Protein AF-X1RB84-F1 (afdb_monomer)

pLDDT: mean 96.16, std 2.98, range [77.94, 98.69]

InterPro domains:
  IPR001926 Tryptophan synthase beta chain-like, PALP domain [PF00291] (2-119)
  IPR036052 Tryptophan synthase beta chain-like, PALP domain superfamily [G3DSA:3.40.50.1100] (1-107)
  IPR036052 Tryptophan synthase beta chain-like, PALP domain superfamily [SSF53686] (1-118)
  IPR050214 Cysteine synthase/Cystathionine beta-synthase [PTHR10314] (1-120)

Structure (mmCIF, N/CA/C/O backbone):
data_AF-X1RB84-F1
#
_entry.id   AF-X1RB84-F1
#
loop_
_atom_site.group_PDB
_atom_site.id
_atom_site.type_symbol
_atom_site.label_atom_id
_atom_site.label_alt_id
_atom_site.label_comp_id
_atom_site.label_asym_id
_atom_site.label_entity_id
_atom_site.label_seq_id
_atom_site.pdbx_PDB_ins_code
_atom_site.Cartn_x
_atom_site.Cartn_y
_atom_site.Cartn_z
_atom_site.occupancy
_atom_site.B_iso_or_equiv
_atom_site.auth_seq_id
_atom_site.auth_comp_id
_atom_site.auth_asym_id
_atom_site.auth_atom_id
_atom_site.pdbx_PDB_model_num
ATOM 1 N N . MET A 1 1 ? 2.462 -7.705 -4.152 1.00 97.19 1 MET A N 1
ATOM 2 C CA . MET A 1 1 ? 2.059 -7.969 -2.748 1.00 97.19 1 MET A CA 1
ATOM 3 C C . MET A 1 1 ? 0.640 -8.531 -2.628 1.00 97.19 1 MET A C 1
ATOM 5 O O . MET A 1 1 ? 0.533 -9.683 -2.238 1.00 97.19 1 MET A O 1
ATOM 9 N N . ILE A 1 2 ? -0.420 -7.813 -3.032 1.00 98.12 2 ILE A N 1
ATOM 10 C CA . ILE A 1 2 ? -1.829 -8.279 -2.932 1.00 98.12 2 ILE A CA 1
ATOM 11 C C . ILE A 1 2 ? -2.046 -9.683 -3.522 1.00 98.12 2 ILE A C 1
ATOM 13 O O . ILE A 1 2 ? -2.418 -10.598 -2.799 1.00 98.12 2 ILE A O 1
ATOM 17 N N . LYS A 1 3 ? -1.667 -9.912 -4.787 1.00 97.25 3 LYS A N 1
ATOM 18 C CA . LYS A 1 3 ? -1.767 -11.242 -5.428 1.00 97.25 3 LYS A CA 1
ATOM 19 C C . LYS A 1 3 ? -1.027 -12.351 -4.665 1.00 97.25 3 LYS A C 1
ATOM 21 O O . LYS A 1 3 ? -1.420 -13.511 -4.704 1.00 97.25 3 LYS A O 1
ATOM 26 N N . ALA A 1 4 ? 0.076 -12.022 -3.989 1.00 97.69 4 ALA A N 1
ATOM 27 C CA . ALA A 1 4 ? 0.801 -12.997 -3.178 1.00 97.69 4 ALA A CA 1
ATOM 28 C C . ALA A 1 4 ? 0.052 -13.320 -1.877 1.00 97.69 4 ALA A C 1
ATOM 30 O O . ALA A 1 4 ? 0.066 -14.473 -1.462 1.00 97.69 4 ALA A O 1
ATOM 31 N N . ALA A 1 5 ? -0.606 -12.330 -1.271 1.00 98.06 5 ALA A N 1
ATOM 32 C CA . ALA A 1 5 ? -1.442 -12.518 -0.093 1.00 98.06 5 ALA A CA 1
ATOM 33 C C . ALA A 1 5 ? -2.691 -13.358 -0.414 1.00 98.06 5 ALA A C 1
ATOM 35 O O . ALA A 1 5 ? -2.981 -14.297 0.320 1.00 98.06 5 ALA A O 1
ATOM 36 N N . GLU A 1 6 ? -3.344 -13.112 -1.557 1.00 97.94 6 GLU A N 1
ATOM 37 C CA . GLU A 1 6 ? -4.471 -13.924 -2.050 1.00 97.94 6 GLU A CA 1
ATOM 38 C C . GLU A 1 6 ? -4.074 -15.393 -2.222 1.00 97.94 6 GLU A C 1
ATOM 40 O O . GLU A 1 6 ? -4.716 -16.282 -1.674 1.00 97.94 6 GLU A O 1
ATOM 45 N N . ARG A 1 7 ? -2.966 -15.664 -2.930 1.00 97.44 7 ARG A N 1
ATOM 46 C CA . ARG A 1 7 ? -2.482 -17.040 -3.148 1.00 97.44 7 ARG A CA 1
ATOM 47 C C . ARG A 1 7 ? -2.132 -17.772 -1.855 1.00 97.44 7 ARG A C 1
ATOM 49 O O . ARG A 1 7 ? -2.191 -18.993 -1.825 1.00 97.44 7 ARG A O 1
ATOM 56 N N . LYS A 1 8 ? -1.716 -17.040 -0.821 1.00 97.50 8 LYS A N 1
ATOM 57 C CA . LYS A 1 8 ? -1.394 -17.599 0.498 1.00 97.50 8 LYS A CA 1
ATOM 58 C C . LYS A 1 8 ? -2.622 -17.720 1.409 1.00 97.50 8 LYS A C 1
ATOM 60 O O . LYS A 1 8 ? -2.466 -18.159 2.540 1.00 97.50 8 LYS A O 1
ATOM 65 N N . GLY A 1 9 ? -3.807 -17.300 0.956 1.00 97.50 9 GLY A N 1
ATOM 66 C CA . GLY A 1 9 ? -5.018 -17.277 1.777 1.00 97.50 9 GLY A CA 1
ATOM 67 C C . GLY A 1 9 ? -4.970 -16.265 2.927 1.00 97.50 9 GLY A C 1
ATOM 68 O O . GLY A 1 9 ? -5.725 -16.400 3.880 1.00 97.50 9 GLY A O 1
ATOM 69 N N . LEU A 1 10 ? -4.081 -15.264 2.862 1.00 97.56 10 LEU A N 1
ATOM 70 C CA . LEU A 1 10 ? -3.925 -14.254 3.918 1.00 97.56 10 LEU A CA 1
ATOM 71 C C . LEU A 1 10 ? -4.994 -13.163 3.858 1.00 97.56 10 LEU A C 1
ATOM 73 O O . LEU A 1 10 ? -5.209 -12.476 4.851 1.00 97.56 10 LEU A O 1
ATOM 77 N N . ILE A 1 11 ? -5.617 -12.975 2.692 1.00 98.31 11 ILE A N 1
ATOM 78 C CA . ILE A 1 11 ? -6.683 -11.995 2.485 1.00 98.31 11 ILE A CA 1
ATOM 79 C C . ILE A 1 11 ? -7.855 -12.627 1.737 1.00 98.31 11 ILE A C 1
ATOM 81 O O . ILE A 1 11 ? -7.669 -13.486 0.873 1.00 98.31 11 ILE A O 1
ATOM 85 N N . ASN A 1 12 ? -9.057 -12.159 2.049 1.00 97.31 12 ASN A N 1
ATOM 86 C CA . ASN A 1 12 ? -10.314 -12.477 1.381 1.00 97.31 12 ASN A CA 1
ATOM 87 C C . ASN A 1 12 ? -11.075 -11.175 1.073 1.00 97.31 12 ASN A C 1
ATOM 89 O O . ASN A 1 12 ? -10.570 -10.087 1.342 1.00 97.31 12 ASN A O 1
ATOM 93 N N . LYS A 1 13 ? -12.268 -11.270 0.474 1.00 96.50 13 LYS A N 1
ATOM 94 C CA . LYS A 1 13 ? -13.060 -10.099 0.045 1.00 96.50 13 LYS A CA 1
ATOM 95 C C . LYS A 1 13 ? -13.428 -9.141 1.178 1.00 96.50 13 LYS A C 1
ATOM 97 O O . LYS A 1 13 ? -13.561 -7.952 0.922 1.00 96.50 13 LYS A O 1
ATOM 102 N N . ASP A 1 14 ? -13.496 -9.641 2.405 1.00 97.25 14 ASP A N 1
ATOM 103 C CA . ASP A 1 14 ? -13.832 -8.849 3.585 1.00 97.25 14 ASP A CA 1
ATOM 104 C C . ASP A 1 14 ? -12.586 -8.300 4.297 1.00 97.25 14 ASP A C 1
ATOM 106 O O . ASP A 1 14 ? -12.701 -7.640 5.331 1.00 97.25 14 ASP A O 1
ATOM 110 N N . THR A 1 15 ? -11.381 -8.596 3.795 1.00 98.56 15 THR A N 1
ATOM 111 C CA . THR A 1 15 ? -10.140 -8.114 4.402 1.00 98.56 15 THR A CA 1
ATOM 112 C C . THR A 1 15 ? -9.931 -6.632 4.109 1.00 98.56 15 THR A C 1
ATOM 114 O O . THR A 1 15 ? -9.945 -6.197 2.957 1.00 98.56 15 THR A O 1
ATOM 117 N N . VAL A 1 16 ? -9.659 -5.863 5.163 1.00 98.62 16 VAL A N 1
ATOM 118 C CA . VAL A 1 16 ? -9.270 -4.454 5.065 1.00 98.62 16 VAL A CA 1
ATOM 119 C C . VAL A 1 16 ? -7.768 -4.355 4.833 1.00 98.62 16 VAL A C 1
ATOM 121 O O . VAL A 1 16 ? -6.969 -4.821 5.646 1.00 98.62 16 VAL A O 1
ATOM 124 N N . ILE A 1 17 ? -7.370 -3.733 3.730 1.00 98.69 17 ILE A N 1
ATOM 125 C CA . ILE A 1 17 ? -5.966 -3.454 3.440 1.00 98.69 17 ILE A CA 1
ATOM 126 C C . ILE A 1 17 ? -5.582 -2.144 4.122 1.00 98.69 17 ILE A C 1
ATOM 128 O O . ILE A 1 17 ? -6.294 -1.150 4.003 1.00 98.69 17 ILE A O 1
ATOM 132 N N . ILE A 1 18 ? -4.460 -2.138 4.834 1.00 98.50 18 ILE A N 1
ATOM 133 C CA . ILE A 1 18 ? -3.943 -0.958 5.534 1.00 98.50 18 ILE A CA 1
ATOM 134 C C . ILE A 1 18 ? -2.493 -0.773 5.104 1.00 98.50 18 ILE A C 1
ATOM 136 O O . ILE A 1 18 ? -1.749 -1.742 5.143 1.00 98.50 18 ILE A O 1
ATOM 140 N N . GLU A 1 19 ? -2.054 0.416 4.696 1.00 97.75 19 GLU A N 1
ATOM 141 C CA . GLU A 1 19 ? -0.627 0.648 4.419 1.00 97.75 19 GLU A CA 1
ATOM 142 C C . GLU A 1 19 ? -0.213 2.086 4.776 1.00 97.75 19 GLU A C 1
ATOM 144 O O . GLU A 1 19 ? -0.860 3.036 4.323 1.00 97.75 19 GLU A O 1
ATOM 149 N N . PRO A 1 20 ? 0.888 2.271 5.530 1.00 96.44 20 PRO A N 1
ATOM 150 C CA . PRO A 1 20 ? 1.487 3.582 5.732 1.00 96.44 20 PRO A CA 1
ATOM 151 C C . PRO A 1 20 ? 2.300 3.986 4.503 1.00 96.44 20 PRO A C 1
ATOM 153 O O . PRO A 1 20 ? 3.407 3.493 4.266 1.00 96.44 20 PRO A O 1
ATOM 156 N N . THR A 1 21 ? 1.759 4.886 3.686 1.00 92.75 21 THR A N 1
ATOM 157 C CA . THR A 1 21 ? 2.447 5.363 2.483 1.00 92.75 21 THR A CA 1
ATOM 158 C C . THR A 1 21 ? 1.804 6.620 1.919 1.00 92.75 21 THR A C 1
ATOM 160 O O . THR A 1 21 ? 0.587 6.742 1.851 1.00 92.75 21 THR A O 1
ATOM 163 N N . SER A 1 22 ? 2.638 7.536 1.437 1.00 77.94 22 SER A N 1
ATOM 164 C CA . SER A 1 22 ? 2.222 8.744 0.722 1.00 77.94 22 SER A CA 1
ATOM 165 C C . SER A 1 22 ? 2.643 8.771 -0.753 1.00 77.94 22 SER A C 1
ATOM 167 O O . SER A 1 22 ? 2.451 9.769 -1.452 1.00 77.94 22 SER A O 1
ATOM 169 N N . GLY A 1 23 ? 3.269 7.688 -1.218 1.00 85.19 23 GLY A N 1
ATOM 170 C CA . GLY A 1 23 ? 3.911 7.609 -2.525 1.00 85.19 23 GLY A CA 1
ATOM 171 C C . GLY A 1 23 ? 3.187 6.703 -3.517 1.00 85.19 23 GLY A C 1
ATOM 172 O O . GLY A 1 23 ? 2.006 6.383 -3.383 1.00 85.19 23 GLY A O 1
ATOM 173 N N . ASN A 1 24 ? 3.946 6.243 -4.512 1.00 93.38 24 ASN A N 1
ATOM 174 C CA . ASN A 1 24 ? 3.440 5.411 -5.607 1.00 93.38 24 ASN A CA 1
ATOM 175 C C . ASN A 1 24 ? 2.834 4.088 -5.124 1.00 93.38 24 ASN A C 1
ATOM 177 O O . ASN A 1 24 ? 1.869 3.614 -5.716 1.00 93.38 24 ASN A O 1
ATOM 181 N N . THR A 1 25 ? 3.341 3.519 -4.027 1.00 94.62 25 THR A N 1
ATOM 182 C CA . THR A 1 25 ? 2.758 2.316 -3.415 1.00 94.62 25 THR A CA 1
ATOM 183 C C . THR A 1 25 ? 1.307 2.550 -2.999 1.00 94.62 25 THR A C 1
ATOM 185 O O . THR A 1 25 ? 0.465 1.700 -3.271 1.00 94.62 25 THR A O 1
ATOM 188 N N . GLY A 1 26 ? 0.988 3.710 -2.414 1.00 95.25 26 GLY A N 1
ATOM 189 C CA . GLY A 1 26 ? -0.384 4.063 -2.037 1.00 95.25 26 GLY A CA 1
ATOM 190 C C . GLY A 1 26 ? -1.300 4.187 -3.248 1.00 95.25 26 GLY A C 1
ATOM 191 O O . GLY A 1 26 ? -2.388 3.620 -3.253 1.00 95.25 26 GLY A O 1
ATOM 192 N N . ILE A 1 27 ? -0.827 4.846 -4.310 1.00 95.62 27 ILE A N 1
ATOM 193 C CA . ILE A 1 27 ? -1.577 5.006 -5.567 1.00 95.62 27 ILE A CA 1
ATOM 194 C C . ILE A 1 27 ? -1.843 3.643 -6.217 1.00 95.62 27 ILE A C 1
ATOM 196 O O . ILE A 1 27 ? -2.978 3.334 -6.577 1.00 95.62 27 ILE A O 1
ATOM 200 N N . ALA A 1 28 ? -0.815 2.798 -6.323 1.00 96.69 28 ALA A N 1
ATOM 201 C CA . ALA A 1 28 ? -0.940 1.466 -6.902 1.00 96.69 28 ALA A CA 1
ATOM 202 C C . ALA A 1 28 ? -1.862 0.562 -6.069 1.00 96.69 28 ALA A C 1
ATOM 204 O O . ALA A 1 28 ? -2.676 -0.170 -6.631 1.00 96.69 28 ALA A O 1
ATOM 205 N N . LEU A 1 29 ? -1.770 0.619 -4.735 1.00 97.69 29 LEU A N 1
ATOM 206 C CA . LEU A 1 29 ? -2.681 -0.108 -3.852 1.00 97.69 29 LEU A CA 1
ATOM 207 C C . LEU A 1 29 ? -4.117 0.386 -4.002 1.00 97.69 29 LEU A C 1
ATOM 209 O O . LEU A 1 29 ? -5.003 -0.455 -4.099 1.00 97.69 29 LEU A O 1
ATOM 213 N N . ALA A 1 30 ? -4.351 1.699 -4.074 1.00 97.56 30 ALA A N 1
ATOM 214 C CA . ALA A 1 30 ? -5.684 2.266 -4.267 1.00 97.56 30 ALA A CA 1
ATOM 215 C C . ALA A 1 30 ? -6.311 1.781 -5.575 1.00 97.56 30 ALA A C 1
ATOM 217 O O . ALA A 1 30 ? -7.414 1.243 -5.563 1.00 97.56 30 ALA A O 1
ATOM 218 N N . PHE A 1 31 ? -5.560 1.842 -6.675 1.00 97.00 31 PHE A N 1
ATOM 219 C CA . PHE A 1 31 ? -6.002 1.311 -7.961 1.00 97.00 31 PHE A CA 1
ATOM 220 C C . PHE A 1 31 ? -6.323 -0.194 -7.899 1.00 97.00 31 PHE A C 1
ATOM 222 O O . PHE A 1 31 ? -7.389 -0.631 -8.331 1.00 97.00 31 PHE A O 1
ATOM 229 N N . VAL A 1 32 ? -5.423 -1.005 -7.330 1.00 97.81 32 VAL A N 1
ATOM 230 C CA . VAL A 1 32 ? -5.611 -2.463 -7.233 1.00 97.81 32 VAL A CA 1
ATOM 231 C C . VAL A 1 32 ? -6.782 -2.826 -6.318 1.00 97.81 32 VAL A C 1
ATOM 233 O O . VAL A 1 32 ? -7.531 -3.747 -6.642 1.00 97.81 32 VAL A O 1
ATOM 236 N N . CYS A 1 33 ? -6.948 -2.134 -5.191 1.00 98.19 33 CYS A N 1
ATOM 237 C CA . CYS A 1 33 ? -8.040 -2.376 -4.250 1.00 98.19 33 CYS A CA 1
ATOM 238 C C . CYS A 1 33 ? -9.385 -1.976 -4.859 1.00 98.19 33 CYS A C 1
ATOM 240 O O . CYS A 1 33 ? -10.316 -2.775 -4.791 1.00 98.19 33 CYS A O 1
ATOM 242 N N . ALA A 1 34 ? -9.454 -0.834 -5.551 1.00 97.88 34 ALA A N 1
ATOM 243 C CA . ALA A 1 34 ? -10.636 -0.417 -6.301 1.00 97.88 34 ALA A CA 1
ATOM 244 C C . ALA A 1 34 ? -11.036 -1.465 -7.351 1.00 97.88 34 ALA A C 1
ATOM 246 O O . ALA A 1 34 ? -12.180 -1.912 -7.386 1.00 97.88 34 ALA A O 1
ATOM 247 N N . ALA A 1 35 ? -10.075 -1.932 -8.154 1.00 97.50 35 ALA A N 1
ATOM 248 C CA . ALA A 1 35 ? -10.325 -2.926 -9.197 1.00 97.50 35 ALA A CA 1
ATOM 249 C C . ALA A 1 35 ? -10.723 -4.308 -8.645 1.00 97.50 35 ALA A C 1
ATOM 251 O O . ALA A 1 35 ? -11.434 -5.064 -9.306 1.00 97.50 35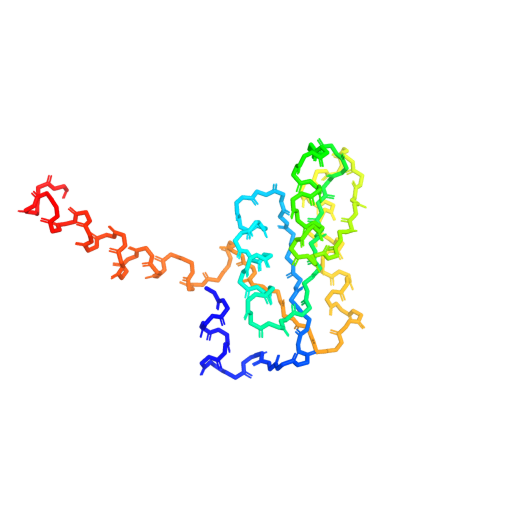 ALA A O 1
ATOM 252 N N . ARG A 1 36 ? -10.244 -4.673 -7.449 1.00 97.00 36 ARG A N 1
ATOM 253 C CA . ARG A 1 36 ? -10.488 -5.990 -6.833 1.00 97.00 36 ARG A CA 1
ATOM 254 C C . ARG A 1 36 ? -11.607 -5.996 -5.794 1.00 97.00 36 ARG A C 1
ATOM 256 O O . ARG A 1 36 ? -11.976 -7.085 -5.345 1.00 97.00 36 ARG A O 1
ATOM 263 N N . GLY A 1 37 ? -12.155 -4.835 -5.444 1.00 97.31 37 GLY A N 1
ATOM 264 C CA . GLY A 1 37 ? -13.194 -4.681 -4.427 1.00 97.31 37 GLY A CA 1
ATOM 265 C C . GLY A 1 37 ? -12.689 -4.896 -2.999 1.00 97.31 37 GLY A C 1
ATOM 266 O O . GLY A 1 37 ? -13.396 -5.501 -2.203 1.00 97.31 37 GLY A O 1
ATOM 267 N N . TYR A 1 38 ? -11.466 -4.459 -2.688 1.00 98.56 38 TYR A N 1
ATOM 268 C CA . TYR A 1 38 ? -10.952 -4.440 -1.315 1.00 98.56 38 TYR A CA 1
ATOM 269 C C . TYR A 1 38 ? -11.131 -3.058 -0.695 1.00 98.56 38 TYR A C 1
ATOM 271 O O . TYR A 1 38 ? -10.884 -2.044 -1.348 1.00 98.56 38 TYR A O 1
ATOM 279 N N . ARG A 1 39 ? -11.480 -3.018 0.592 1.00 98.38 39 ARG A N 1
ATOM 280 C CA . ARG A 1 39 ? -11.423 -1.786 1.383 1.00 98.38 39 ARG A CA 1
ATOM 281 C C . ARG A 1 39 ? -9.960 -1.436 1.659 1.00 98.38 39 ARG A C 1
ATOM 283 O O . ARG A 1 39 ? -9.202 -2.305 2.089 1.00 98.38 39 ARG A O 1
ATOM 290 N N . LEU A 1 40 ? -9.574 -0.182 1.433 1.00 98.62 40 LEU A N 1
ATOM 291 C CA . LEU A 1 40 ? -8.209 0.303 1.643 1.00 98.62 40 LEU A CA 1
ATOM 292 C C . LEU A 1 40 ? -8.196 1.508 2.583 1.00 98.62 40 LEU A C 1
ATOM 294 O O . LEU A 1 40 ? -8.888 2.490 2.329 1.00 98.62 40 LEU A O 1
ATOM 298 N N . ILE A 1 41 ? -7.342 1.447 3.604 1.00 98.50 41 ILE A N 1
ATOM 299 C CA . ILE A 1 41 ? -7.012 2.553 4.503 1.00 98.50 41 ILE A CA 1
ATOM 300 C C . ILE A 1 41 ? -5.535 2.911 4.302 1.00 98.50 41 ILE A C 1
ATOM 302 O O . ILE A 1 41 ? -4.654 2.060 4.429 1.00 98.50 41 ILE A O 1
ATOM 306 N N . LEU A 1 42 ? -5.248 4.172 3.999 1.00 98.06 42 LEU A N 1
ATOM 307 C CA . LEU A 1 42 ? -3.891 4.697 3.887 1.00 98.06 42 LEU A CA 1
ATOM 308 C C . LEU A 1 42 ? -3.632 5.694 5.010 1.00 98.06 42 LEU A C 1
ATOM 310 O O . LEU A 1 42 ? -4.391 6.650 5.179 1.00 98.06 42 LEU A O 1
ATOM 314 N N . THR A 1 43 ? -2.537 5.496 5.739 1.00 97.69 43 THR A N 1
ATOM 315 C CA . THR A 1 43 ? -2.041 6.485 6.700 1.00 97.69 43 THR A CA 1
ATOM 316 C C . THR A 1 43 ? -0.898 7.280 6.080 1.00 97.69 43 THR A C 1
ATOM 318 O O . THR A 1 43 ? -0.018 6.727 5.410 1.00 97.69 43 THR A O 1
ATOM 321 N N . MET A 1 44 ? -0.908 8.598 6.269 1.00 96.31 44 MET A N 1
ATOM 322 C CA . MET A 1 44 ? 0.145 9.483 5.767 1.00 96.31 44 MET A CA 1
ATOM 323 C C . MET A 1 44 ? 0.195 10.806 6.533 1.00 96.31 44 MET A C 1
ATOM 325 O O . MET A 1 44 ? -0.838 11.236 7.043 1.00 96.31 44 MET A O 1
ATOM 329 N N . PRO A 1 45 ? 1.344 11.503 6.544 1.00 95.94 45 PRO A N 1
ATOM 330 C CA . PRO A 1 45 ? 1.422 12.858 7.081 1.00 95.94 45 PRO A CA 1
ATOM 331 C C . PRO A 1 45 ? 0.497 13.829 6.337 1.00 95.94 45 PRO A C 1
ATOM 333 O O . PRO A 1 45 ? 0.329 13.737 5.116 1.00 95.94 45 PRO A O 1
ATOM 336 N N . ASP A 1 46 ? -0.064 14.799 7.048 1.00 94.38 46 ASP A N 1
ATOM 337 C CA . ASP A 1 46 ? -0.914 15.855 6.483 1.00 94.38 46 ASP A CA 1
ATOM 338 C C . ASP A 1 46 ? -0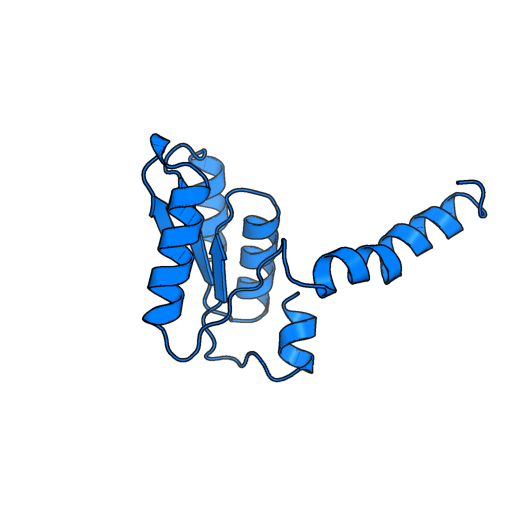.179 16.831 5.540 1.00 94.38 46 ASP A C 1
ATOM 340 O O . ASP A 1 46 ? -0.816 17.472 4.698 1.00 94.38 46 ASP A O 1
ATOM 344 N N . THR A 1 47 ? 1.156 16.862 5.607 1.00 91.81 47 THR A N 1
ATOM 345 C CA . THR A 1 47 ? 2.061 17.600 4.706 1.00 91.81 47 THR A CA 1
ATOM 346 C C . THR A 1 47 ? 2.018 17.112 3.255 1.00 91.81 47 THR A C 1
ATOM 348 O O . THR A 1 47 ? 2.593 17.743 2.367 1.00 91.81 47 THR A O 1
ATOM 351 N N . MET A 1 48 ? 1.331 16.000 2.977 1.00 88.81 48 MET A N 1
ATOM 352 C CA . MET A 1 48 ? 1.152 15.498 1.618 1.00 88.81 48 MET A CA 1
ATOM 353 C C . MET A 1 48 ? 0.224 16.383 0.779 1.00 88.81 48 MET A C 1
ATOM 355 O O . MET A 1 48 ? -0.801 16.899 1.244 1.00 88.81 48 MET A O 1
ATOM 359 N N . SER A 1 49 ? 0.572 16.516 -0.506 1.00 90.75 49 SER A N 1
ATOM 360 C CA . SER A 1 49 ? -0.138 17.390 -1.445 1.00 90.75 49 SER A CA 1
ATOM 361 C C . SER A 1 49 ? -1.635 17.059 -1.530 1.00 90.75 49 SER A C 1
ATOM 363 O O . SER A 1 49 ? -2.063 15.910 -1.352 1.00 90.75 49 SER A O 1
ATOM 365 N N . LEU A 1 50 ? -2.453 18.080 -1.781 1.00 92.38 50 LEU A N 1
ATOM 366 C CA . LEU A 1 50 ? -3.905 17.922 -1.878 1.00 92.38 50 LEU A CA 1
ATOM 367 C C . LEU A 1 50 ? -4.296 17.077 -3.093 1.00 92.38 50 LEU A C 1
ATOM 369 O O . LEU A 1 50 ? -5.187 16.238 -2.985 1.00 92.38 50 LEU A O 1
ATOM 373 N N . GLU A 1 51 ? -3.587 17.230 -4.208 1.00 92.31 51 GLU A N 1
ATOM 374 C CA . GLU A 1 51 ? -3.815 16.504 -5.460 1.00 92.31 51 GLU A CA 1
ATOM 375 C C . GLU A 1 51 ? -3.640 14.997 -5.254 1.00 92.31 51 GLU A C 1
ATOM 377 O O . GLU A 1 51 ? -4.474 14.199 -5.686 1.00 92.31 51 GLU A O 1
ATOM 382 N N . ARG A 1 52 ? -2.595 14.588 -4.519 1.00 91.25 52 ARG A N 1
ATOM 383 C CA . ARG A 1 52 ? -2.377 13.174 -4.179 1.00 91.25 52 ARG A CA 1
ATOM 384 C C . ARG A 1 52 ? -3.486 12.633 -3.286 1.00 91.25 52 ARG A C 1
ATOM 386 O O . ARG A 1 52 ? -3.985 11.537 -3.530 1.00 91.25 52 ARG A O 1
ATOM 393 N N . ARG A 1 53 ? -3.909 13.402 -2.279 1.00 93.81 53 ARG A N 1
ATOM 394 C CA . ARG A 1 53 ? -5.021 13.010 -1.398 1.00 93.81 53 ARG A CA 1
ATOM 395 C C . ARG A 1 53 ? -6.335 12.873 -2.172 1.00 93.81 53 ARG A C 1
ATOM 397 O O . ARG A 1 53 ? -7.087 11.934 -1.930 1.00 93.81 53 ARG A O 1
ATOM 404 N N . GLN A 1 54 ? -6.603 13.770 -3.118 1.00 94.31 54 GLN A N 1
ATOM 405 C CA . GLN A 1 54 ? -7.783 13.699 -3.980 1.00 94.31 54 GLN A CA 1
ATOM 406 C C . GLN A 1 54 ? -7.754 12.467 -4.886 1.00 94.31 54 GLN A C 1
ATOM 408 O O . GLN A 1 54 ? -8.740 11.734 -4.922 1.00 94.31 54 GLN A O 1
ATOM 413 N N . LEU A 1 55 ? -6.626 12.186 -5.546 1.00 93.69 55 LEU A N 1
ATOM 414 C CA . LEU A 1 55 ? -6.473 11.005 -6.400 1.00 93.69 55 LEU A CA 1
ATOM 415 C C . LEU A 1 55 ? -6.792 9.706 -5.645 1.00 93.69 55 LEU A C 1
ATOM 417 O O . LEU A 1 55 ? -7.539 8.862 -6.134 1.00 93.69 55 LEU A O 1
ATOM 421 N N . LEU A 1 56 ? -6.257 9.554 -4.433 1.00 95.25 56 LEU A N 1
ATOM 422 C CA . LEU A 1 56 ? -6.484 8.359 -3.618 1.00 95.25 56 LEU A CA 1
ATOM 423 C C . LEU A 1 56 ? -7.949 8.222 -3.185 1.00 95.25 56 LEU A C 1
ATOM 425 O O . LEU A 1 56 ? -8.504 7.126 -3.247 1.00 95.25 56 LEU A O 1
ATOM 429 N N . LYS A 1 57 ? -8.594 9.334 -2.813 1.00 94.19 57 LYS A N 1
ATOM 430 C CA . LYS A 1 57 ? -10.028 9.353 -2.490 1.00 94.19 57 LYS A CA 1
ATOM 431 C C . LYS A 1 57 ? -10.902 8.993 -3.692 1.00 94.19 57 LYS A C 1
ATOM 433 O O . LYS A 1 57 ? -11.889 8.289 -3.513 1.00 94.19 57 LYS A O 1
ATOM 438 N N . ILE A 1 58 ? -10.542 9.427 -4.904 1.00 95.06 58 ILE A N 1
ATOM 439 C CA . ILE A 1 58 ? -11.259 9.064 -6.142 1.00 95.06 58 ILE A CA 1
ATOM 440 C C . ILE A 1 58 ? -11.213 7.548 -6.376 1.00 95.06 58 ILE A C 1
ATOM 442 O O . ILE A 1 58 ? -12.212 6.961 -6.779 1.00 95.06 58 ILE A O 1
ATOM 446 N N . PHE A 1 59 ? -10.094 6.895 -6.054 1.00 95.19 59 PHE A N 1
ATOM 447 C CA . PHE A 1 59 ? -9.993 5.431 -6.066 1.00 95.19 59 PHE A CA 1
ATOM 448 C C . PHE A 1 59 ? -10.694 4.743 -4.878 1.00 95.19 59 PHE A C 1
ATOM 450 O O . PHE A 1 59 ? -10.605 3.527 -4.741 1.00 95.19 59 PHE A O 1
ATOM 457 N N . GLY A 1 60 ? -11.394 5.484 -4.014 1.00 95.62 60 GLY A N 1
ATOM 458 C CA . GLY A 1 60 ? -12.127 4.929 -2.876 1.00 95.62 60 GLY A CA 1
ATOM 459 C C . GLY A 1 60 ? -11.252 4.556 -1.678 1.00 95.62 60 GLY A C 1
ATOM 460 O O . GLY A 1 60 ? -11.713 3.829 -0.802 1.00 95.62 60 GLY A O 1
ATOM 461 N N . ALA A 1 61 ? -10.002 5.029 -1.618 1.00 97.69 61 ALA A N 1
ATOM 462 C CA . ALA A 1 61 ? -9.159 4.833 -0.443 1.00 97.69 61 ALA A CA 1
ATOM 463 C C . ALA A 1 61 ? -9.592 5.760 0.705 1.00 97.69 61 ALA A C 1
ATOM 465 O O . ALA A 1 61 ? -9.778 6.967 0.523 1.00 97.69 61 ALA A O 1
ATOM 466 N N . GLU A 1 62 ? -9.686 5.206 1.909 1.00 98.00 62 GLU A N 1
ATOM 467 C CA . GLU A 1 62 ? -9.841 5.968 3.144 1.00 98.00 62 GLU A CA 1
ATOM 468 C C . GLU A 1 62 ? -8.484 6.531 3.563 1.00 98.00 62 GLU A C 1
ATOM 470 O O . GLU A 1 62 ? -7.486 5.812 3.580 1.00 98.00 62 GLU A O 1
ATOM 475 N N . LEU A 1 63 ? -8.433 7.821 3.899 1.00 97.31 63 LEU A N 1
ATOM 476 C CA . LEU A 1 63 ? -7.197 8.484 4.306 1.00 97.31 63 LEU A CA 1
ATOM 477 C C . LEU 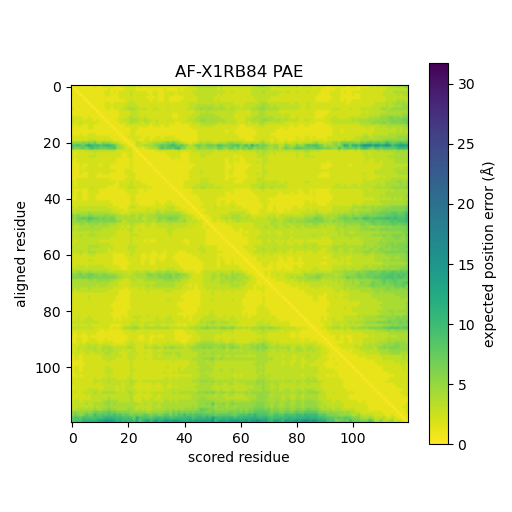A 1 63 ? -7.259 8.843 5.784 1.00 97.31 63 LEU A C 1
ATOM 479 O O . LEU A 1 63 ? -8.159 9.572 6.202 1.00 97.31 63 LEU A O 1
ATOM 483 N N . VAL A 1 64 ? -6.265 8.393 6.540 1.00 97.81 64 VAL A N 1
ATOM 484 C CA . VAL A 1 64 ? -6.025 8.816 7.920 1.00 97.81 64 VAL A CA 1
ATOM 485 C C . VAL A 1 64 ? -4.767 9.673 7.927 1.00 97.81 64 VAL A C 1
ATOM 487 O O . VAL A 1 64 ? -3.680 9.210 7.580 1.00 97.81 64 VAL A O 1
ATOM 490 N N . LEU A 1 65 ? -4.931 10.952 8.260 1.00 96.88 65 LEU A N 1
ATOM 491 C CA . LEU A 1 65 ? -3.823 11.899 8.289 1.00 96.88 65 LEU A CA 1
ATOM 492 C C . LEU A 1 65 ? -3.181 11.906 9.673 1.00 96.88 65 LEU A C 1
ATOM 494 O O . LEU A 1 65 ? -3.885 11.973 10.678 1.00 96.88 65 LEU A O 1
ATOM 498 N N . THR A 1 66 ? -1.856 11.844 9.704 1.00 97.25 66 THR A N 1
ATOM 499 C CA . THR A 1 66 ? -1.046 11.996 10.916 1.00 97.25 66 THR A CA 1
ATOM 500 C C . THR A 1 66 ? -0.341 13.344 10.918 1.00 97.25 66 THR A C 1
ATOM 502 O O . THR A 1 66 ? -0.228 13.989 9.872 1.00 97.25 66 THR A O 1
ATOM 505 N N . ASP A 1 67 ? 0.157 13.755 12.081 1.00 95.81 67 ASP A N 1
ATOM 506 C CA . ASP A 1 67 ? 0.833 15.040 12.230 1.00 95.81 67 ASP A CA 1
ATOM 507 C C . ASP A 1 67 ? 2.110 15.105 11.372 1.00 95.81 67 ASP A C 1
ATOM 509 O O . ASP A 1 67 ? 2.934 14.181 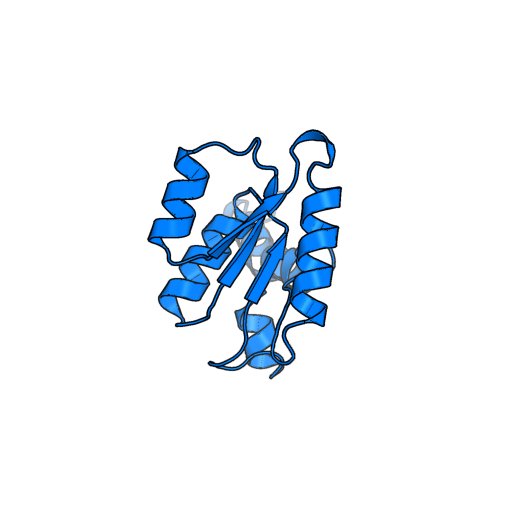11.350 1.00 95.81 67 ASP A O 1
ATOM 513 N N . GLY A 1 68 ? 2.261 16.200 10.632 1.00 92.19 68 GLY A N 1
ATOM 514 C CA . GLY A 1 68 ? 3.363 16.449 9.708 1.00 92.19 68 GLY A CA 1
ATOM 515 C C . GLY A 1 68 ? 4.762 16.255 10.307 1.00 92.19 68 GLY A C 1
ATOM 516 O O . GLY A 1 68 ? 5.573 15.553 9.692 1.00 92.19 68 GLY A O 1
ATOM 517 N N . PRO A 1 69 ? 5.065 16.826 11.491 1.00 95.62 69 PRO A N 1
ATOM 518 C CA . PRO A 1 69 ? 6.346 16.684 12.180 1.00 95.62 69 PRO A CA 1
ATOM 519 C C . PRO A 1 69 ? 6.696 15.247 12.581 1.00 95.62 69 PRO A C 1
ATOM 521 O O . PRO A 1 69 ? 7.877 14.913 12.664 1.00 95.62 69 PRO A O 1
ATOM 524 N N . GLU A 1 70 ? 5.711 14.371 12.801 1.00 93.31 70 GLU A N 1
ATOM 525 C CA . GLU A 1 70 ? 5.976 12.951 13.074 1.00 93.31 70 GLU A CA 1
ATOM 526 C C . GLU A 1 70 ? 6.390 12.178 11.815 1.00 93.31 70 GLU A C 1
ATOM 528 O O . GLU A 1 70 ? 6.966 11.085 11.899 1.00 93.31 70 GLU A O 1
ATOM 533 N N . 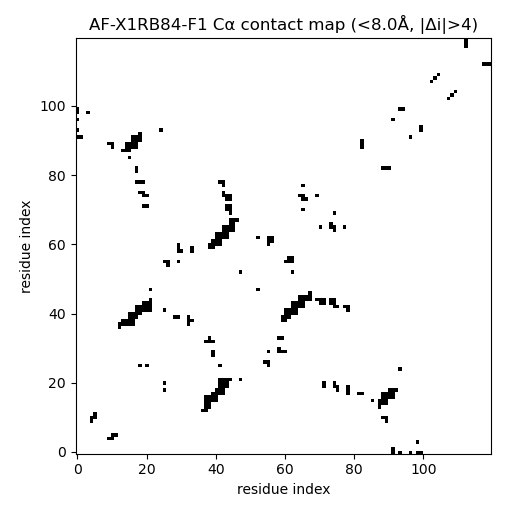GLY A 1 71 ? 6.110 12.748 10.640 1.00 93.31 71 GLY A N 1
ATOM 534 C CA . GLY A 1 71 ? 6.464 12.197 9.345 1.00 93.31 71 GLY A CA 1
ATOM 535 C C . GLY A 1 71 ? 5.969 10.762 9.161 1.00 93.31 71 GLY A C 1
ATOM 536 O O . GLY A 1 71 ? 4.935 10.340 9.682 1.00 93.31 71 GLY A O 1
ATOM 537 N N . MET A 1 72 ? 6.729 9.970 8.403 1.00 93.19 72 MET A N 1
ATOM 538 C CA . MET A 1 72 ? 6.350 8.581 8.127 1.00 93.19 72 MET A CA 1
ATOM 539 C C . MET A 1 72 ? 6.340 7.690 9.372 1.00 93.19 72 MET A C 1
ATOM 541 O O . MET A 1 72 ? 5.645 6.679 9.362 1.00 93.19 72 MET A O 1
ATOM 545 N N . ARG A 1 73 ? 7.068 8.048 10.438 1.00 94.44 73 ARG A N 1
ATOM 546 C CA . ARG A 1 73 ? 7.033 7.294 11.697 1.00 94.44 73 ARG A CA 1
ATOM 547 C C . ARG A 1 73 ? 5.631 7.346 12.307 1.00 94.44 73 ARG A C 1
ATOM 549 O O . ARG A 1 73 ? 5.079 6.289 12.594 1.00 94.44 73 ARG A O 1
ATOM 556 N N . GLY A 1 74 ? 5.040 8.540 12.406 1.00 96.38 74 GLY A N 1
ATOM 557 C CA . GLY A 1 74 ? 3.663 8.709 12.883 1.00 96.38 74 GLY A CA 1
ATOM 558 C C . GLY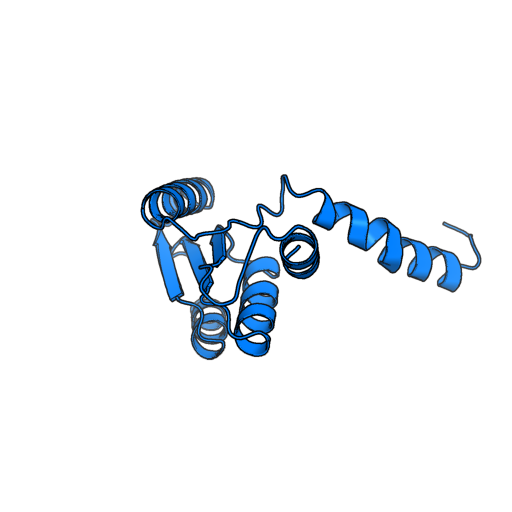 A 1 74 ? 2.658 7.935 12.026 1.00 96.38 74 GLY A C 1
ATOM 559 O O . GLY A 1 74 ? 1.826 7.196 12.547 1.00 96.38 74 GLY A O 1
ATOM 560 N N . ALA A 1 75 ? 2.800 7.995 10.697 1.00 96.25 75 ALA A N 1
ATOM 561 C CA . ALA A 1 75 ? 1.949 7.233 9.780 1.00 96.25 75 ALA A CA 1
ATOM 562 C C . ALA A 1 75 ? 2.041 5.710 9.995 1.00 96.25 75 ALA A C 1
ATOM 564 O O . ALA A 1 75 ? 1.016 5.025 9.967 1.00 96.25 75 ALA A O 1
ATOM 565 N N . VAL A 1 76 ? 3.245 5.168 10.217 1.00 96.19 76 VAL A N 1
ATOM 566 C CA . VAL A 1 76 ? 3.448 3.739 10.515 1.00 96.19 76 VAL A CA 1
ATOM 567 C C . VAL A 1 76 ? 2.800 3.361 11.844 1.00 96.19 76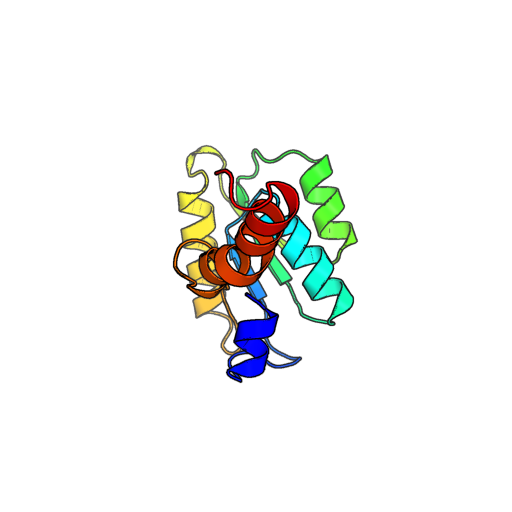 VAL A C 1
ATOM 569 O O . VAL A 1 76 ? 2.059 2.382 11.893 1.00 96.19 76 VAL A O 1
ATOM 572 N N . GLU A 1 77 ? 3.023 4.147 12.898 1.00 97.12 77 GLU A N 1
ATOM 573 C CA . GLU A 1 77 ? 2.431 3.903 14.218 1.00 97.12 77 GLU A CA 1
ATOM 574 C C . GLU A 1 77 ? 0.901 3.913 14.161 1.00 97.12 77 GLU A C 1
ATOM 576 O O . GLU A 1 77 ? 0.248 3.046 14.745 1.00 97.12 77 GLU A O 1
ATOM 581 N N . GLU A 1 78 ? 0.317 4.846 13.410 1.00 98.12 78 GLU A N 1
ATOM 582 C CA . GLU A 1 78 ? -1.128 4.911 13.213 1.00 98.12 78 GLU A CA 1
ATOM 583 C C . GLU A 1 78 ? -1.656 3.710 12.418 1.00 98.12 78 GLU A C 1
ATOM 585 O O . GLU A 1 78 ? -2.661 3.107 12.796 1.00 98.12 78 GLU A O 1
ATOM 590 N N . ALA A 1 79 ? -0.945 3.276 11.373 1.00 97.81 79 ALA A N 1
ATOM 591 C CA . ALA A 1 79 ? -1.327 2.090 10.607 1.00 97.81 79 ALA A CA 1
ATOM 592 C C . ALA A 1 79 ? -1.330 0.830 11.482 1.00 97.81 79 ALA A C 1
ATOM 594 O O . ALA A 1 79 ? -2.246 0.013 11.389 1.00 97.81 79 ALA A O 1
ATOM 595 N N . GLU A 1 80 ? -0.328 0.672 12.350 1.00 97.31 80 GLU A N 1
ATOM 596 C CA . GLU A 1 80 ? -0.245 -0.451 13.286 1.00 97.31 80 GLU A CA 1
ATOM 597 C C . GLU A 1 80 ? -1.362 -0.414 14.339 1.00 97.31 80 GLU A C 1
ATOM 599 O O . GLU A 1 80 ? -1.900 -1.466 14.696 1.00 97.31 80 GLU A O 1
ATOM 604 N N . LYS A 1 81 ? -1.752 0.773 14.827 1.00 98.25 81 LYS A N 1
ATOM 605 C CA . LYS A 1 81 ? -2.902 0.927 15.737 1.00 98.25 81 LYS A CA 1
ATOM 606 C C . LYS A 1 81 ? -4.209 0.509 15.062 1.00 98.25 81 LYS A C 1
ATOM 608 O O . LYS A 1 81 ? -4.954 -0.283 15.638 1.00 98.25 81 LYS A O 1
ATOM 613 N N . ILE A 1 82 ? -4.465 0.980 13.840 1.00 98.19 82 ILE A N 1
ATOM 614 C CA . ILE A 1 82 ? -5.665 0.615 13.067 1.00 98.19 82 ILE A CA 1
ATOM 615 C C . ILE A 1 82 ? -5.661 -0.886 12.753 1.00 98.19 82 ILE A C 1
ATOM 617 O O . ILE A 1 82 ? -6.685 -1.556 12.873 1.00 98.19 82 ILE A O 1
ATOM 621 N N . GLN A 1 83 ? -4.505 -1.456 12.409 1.00 97.25 83 GLN A N 1
ATOM 622 C CA . GLN A 1 83 ? -4.401 -2.891 12.155 1.00 97.25 83 GLN A CA 1
ATOM 623 C C . GLN A 1 83 ? -4.778 -3.717 13.394 1.00 97.25 83 GLN A C 1
ATOM 625 O O . GLN A 1 83 ? -5.482 -4.718 13.278 1.00 97.25 83 GLN A O 1
ATOM 630 N N . LYS A 1 84 ? -4.368 -3.281 14.593 1.00 97.75 84 LYS A N 1
ATOM 631 C CA . LYS A 1 84 ? -4.731 -3.941 15.859 1.00 97.75 84 LYS A CA 1
ATOM 632 C C . LYS A 1 84 ? -6.225 -3.839 16.186 1.00 97.75 84 LYS A C 1
ATOM 634 O O . LYS A 1 84 ? -6.732 -4.711 16.887 1.00 97.75 84 LYS A O 1
ATOM 639 N N . SER A 1 85 ? -6.929 -2.813 15.703 1.00 98.00 85 SER A N 1
ATOM 640 C CA . SER A 1 85 ? -8.367 -2.639 15.957 1.00 98.00 85 SER A CA 1
ATOM 641 C C . SER A 1 85 ? -9.263 -3.370 14.950 1.00 98.00 85 SER A C 1
ATOM 643 O O . SER A 1 85 ? -10.414 -3.673 15.266 1.00 98.00 85 SER A O 1
ATOM 645 N N . ILE A 1 86 ? -8.751 -3.716 13.763 1.00 97.88 86 ILE A N 1
ATOM 646 C CA . ILE A 1 86 ? -9.508 -4.410 12.714 1.00 97.88 86 ILE A CA 1
ATOM 647 C C . ILE A 1 86 ? -9.053 -5.869 12.609 1.00 97.88 86 ILE A C 1
ATOM 649 O O . ILE A 1 86 ? -8.014 -6.174 12.026 1.00 97.88 86 ILE A O 1
ATOM 653 N N . LYS A 1 87 ? -9.879 -6.796 13.115 1.00 96.50 87 LYS A N 1
ATOM 654 C CA . LYS A 1 87 ? -9.564 -8.238 13.176 1.00 96.50 87 LYS A CA 1
ATOM 655 C C . LYS A 1 87 ? -9.200 -8.857 11.818 1.00 96.50 87 LYS A C 1
ATOM 657 O O . LYS A 1 87 ? -8.246 -9.622 11.747 1.00 96.50 87 LYS A O 1
ATOM 662 N N . ASN A 1 88 ? -9.957 -8.559 10.757 1.00 97.81 88 ASN A N 1
ATOM 663 C CA . ASN A 1 88 ? -9.675 -9.033 9.394 1.00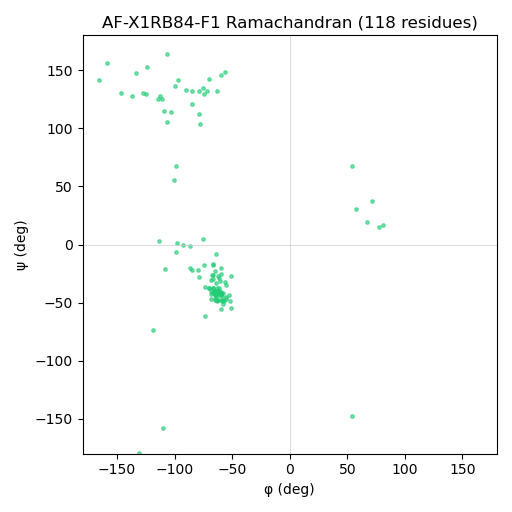 97.81 88 ASN A CA 1
ATOM 664 C C . ASN A 1 88 ? -8.971 -7.930 8.597 1.00 97.81 88 ASN A C 1
ATOM 666 O O . ASN A 1 88 ? -9.554 -7.333 7.691 1.00 97.81 88 ASN A O 1
ATOM 670 N N . SER A 1 89 ? -7.738 -7.613 8.983 1.00 98.44 89 SER A N 1
ATOM 671 C CA . SER A 1 89 ? -6.918 -6.624 8.291 1.00 98.44 89 SER A CA 1
ATOM 672 C C . SER A 1 89 ? -5.584 -7.198 7.840 1.00 98.44 89 SER A C 1
ATOM 674 O O . SER A 1 89 ? -5.042 -8.138 8.424 1.00 98.44 89 SER A O 1
ATOM 676 N N . PHE A 1 90 ? -5.042 -6.615 6.778 1.00 98.38 90 PHE A N 1
ATOM 677 C CA . PHE A 1 90 ? -3.762 -7.003 6.218 1.00 98.38 90 PHE A CA 1
ATOM 678 C C . PHE A 1 90 ? -2.945 -5.769 5.865 1.00 98.38 90 PHE A C 1
ATOM 680 O O . PHE A 1 90 ? -3.401 -4.903 5.119 1.00 98.38 90 PHE A O 1
ATOM 687 N N . MET A 1 91 ? -1.713 -5.729 6.366 1.00 98.00 91 MET A N 1
ATOM 688 C CA . MET A 1 91 ? -0.737 -4.712 6.001 1.00 98.00 91 MET A CA 1
ATOM 689 C C . MET A 1 91 ? 0.283 -5.308 5.027 1.00 98.00 91 MET A C 1
ATOM 691 O O . MET A 1 91 ? 1.025 -6.214 5.421 1.00 98.00 91 MET A O 1
ATOM 695 N N . PRO A 1 92 ? 0.330 -4.855 3.758 1.00 96.62 92 PRO A N 1
ATOM 696 C CA . PRO A 1 92 ? 1.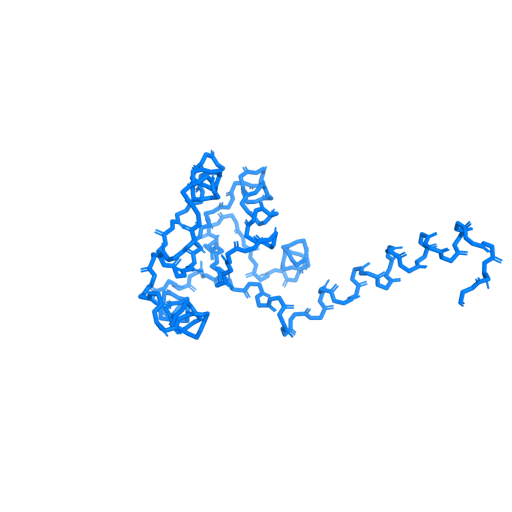306 -5.323 2.786 1.00 96.62 92 PRO A CA 1
ATOM 697 C C . PRO A 1 92 ? 2.755 -5.179 3.238 1.00 96.62 92 PRO A C 1
ATOM 699 O O . PRO A 1 92 ? 3.530 -6.066 2.900 1.00 96.62 92 PRO A O 1
ATOM 702 N N . GLN A 1 93 ? 3.109 -4.131 3.989 1.00 93.56 93 GLN A N 1
ATOM 703 C CA . GLN A 1 93 ? 4.449 -3.874 4.527 1.00 93.56 93 GLN A CA 1
ATOM 704 C C . GLN A 1 93 ? 5.535 -3.877 3.443 1.00 93.56 93 GLN A C 1
ATOM 706 O O . GLN A 1 93 ? 6.406 -4.752 3.426 1.00 93.56 93 GLN A O 1
ATOM 711 N N . GLN A 1 94 ? 5.522 -2.887 2.545 1.00 88.69 94 GLN A N 1
ATOM 712 C CA . GLN A 1 94 ? 6.425 -2.839 1.378 1.00 88.69 94 GLN A CA 1
ATOM 713 C C . GLN A 1 94 ? 7.925 -3.039 1.685 1.00 88.69 94 GLN A C 1
ATOM 715 O O . GLN A 1 94 ? 8.659 -3.537 0.831 1.00 88.69 94 GLN A O 1
ATOM 720 N N . PHE A 1 95 ? 8.378 -2.698 2.896 1.00 89.06 95 PHE A N 1
ATOM 721 C CA . PHE A 1 95 ? 9.775 -2.841 3.323 1.00 89.06 95 PHE A CA 1
ATOM 722 C C . PHE A 1 95 ? 10.132 -4.234 3.867 1.00 89.06 95 PHE A C 1
ATOM 724 O O . PHE A 1 95 ? 11.302 -4.601 3.869 1.00 89.06 95 PHE A O 1
ATOM 731 N N . LYS A 1 96 ? 9.149 -5.017 4.328 1.00 93.31 96 LYS A N 1
ATOM 732 C CA . LYS A 1 96 ? 9.357 -6.363 4.905 1.00 93.31 96 LYS A CA 1
ATOM 733 C C . LYS A 1 96 ? 8.869 -7.482 3.983 1.00 93.31 96 LYS A C 1
ATOM 735 O O . LYS A 1 96 ? 9.279 -8.633 4.116 1.00 93.31 96 LYS A O 1
ATOM 740 N N . ASN A 1 97 ? 7.976 -7.171 3.050 1.00 96.12 97 ASN A N 1
ATOM 741 C CA . ASN A 1 97 ? 7.323 -8.167 2.216 1.00 96.12 97 ASN A CA 1
ATOM 742 C C . ASN A 1 97 ? 8.223 -8.633 1.076 1.00 96.12 97 ASN A C 1
ATOM 744 O O . ASN A 1 97 ? 8.455 -7.905 0.113 1.00 96.12 97 ASN A O 1
ATOM 748 N N . THR A 1 98 ? 8.650 -9.894 1.132 1.00 97.19 98 THR A N 1
ATOM 749 C CA . THR A 1 98 ? 9.513 -10.511 0.114 1.00 97.19 98 THR A CA 1
ATOM 750 C C . THR A 1 98 ? 8.897 -10.523 -1.285 1.00 97.19 98 THR A C 1
ATOM 752 O O . THR A 1 98 ? 9.628 -10.583 -2.268 1.00 97.19 98 THR A O 1
ATOM 755 N N . ALA A 1 99 ? 7.570 -10.391 -1.414 1.00 97.44 99 ALA A N 1
ATOM 756 C CA . ALA A 1 99 ? 6.920 -10.257 -2.716 1.00 97.44 99 ALA A CA 1
ATOM 757 C C . ALA A 1 99 ? 7.263 -8.942 -3.440 1.00 97.44 99 ALA A C 1
ATOM 759 O O . ALA A 1 99 ? 6.984 -8.850 -4.633 1.00 97.44 99 ALA A O 1
ATOM 760 N N . ASN A 1 100 ? 7.798 -7.936 -2.738 1.00 96.75 100 ASN A N 1
ATOM 761 C CA . ASN A 1 100 ? 8.249 -6.679 -3.331 1.00 96.75 100 ASN A CA 1
ATOM 762 C C . ASN A 1 100 ? 9.574 -6.852 -4.114 1.00 96.75 100 ASN A C 1
ATOM 764 O O . ASN A 1 100 ? 9.550 -6.723 -5.333 1.00 96.75 100 ASN A O 1
ATOM 768 N N . PRO A 1 101 ? 10.710 -7.262 -3.515 1.00 97.81 101 PRO A N 1
ATOM 769 C CA . PRO A 1 101 ? 11.926 -7.510 -4.297 1.00 97.81 101 PRO A CA 1
ATOM 770 C C . PRO A 1 101 ? 11.772 -8.672 -5.294 1.00 97.81 101 PRO A C 1
ATOM 772 O O . PRO A 1 101 ? 12.331 -8.640 -6.388 1.00 97.81 101 PRO A O 1
ATOM 775 N N . GLU A 1 102 ? 10.981 -9.695 -4.956 1.00 97.81 102 GLU A N 1
ATOM 776 C CA . GLU A 1 102 ? 10.827 -10.876 -5.808 1.00 97.81 102 GLU A CA 1
ATOM 777 C C . GLU A 1 102 ? 10.091 -10.586 -7.123 1.00 97.81 102 GLU A C 1
ATOM 779 O O . GLU A 1 102 ? 10.373 -11.247 -8.123 1.00 97.81 102 GLU A O 1
ATOM 784 N N . ILE A 1 103 ? 9.165 -9.613 -7.163 1.00 97.44 103 ILE A N 1
ATOM 785 C CA . ILE A 1 103 ? 8.516 -9.271 -8.437 1.00 97.44 103 ILE A CA 1
ATOM 786 C C . ILE A 1 103 ? 9.519 -8.623 -9.392 1.00 97.44 103 ILE A C 1
ATOM 788 O O . ILE A 1 103 ? 9.565 -9.012 -10.552 1.00 97.44 103 ILE A O 1
ATOM 792 N N . HIS A 1 104 ? 10.401 -7.756 -8.890 1.00 98.19 104 HIS A N 1
ATOM 793 C CA . HIS A 1 104 ? 11.459 -7.160 -9.702 1.00 98.19 104 HIS A CA 1
ATOM 794 C C . HIS A 1 104 ? 12.446 -8.204 -10.213 1.00 98.19 104 HIS A C 1
ATOM 796 O O . HIS A 1 104 ? 12.811 -8.161 -11.379 1.00 98.19 104 HIS A O 1
ATOM 802 N N . ARG A 1 105 ? 12.823 -9.196 -9.395 1.00 97.69 105 ARG A N 1
ATOM 803 C CA . ARG A 1 105 ? 13.657 -10.313 -9.865 1.00 97.69 105 ARG A CA 1
ATOM 804 C C . ARG A 1 105 ? 12.986 -11.097 -10.998 1.00 97.69 105 ARG A C 1
ATOM 806 O O . ARG A 1 105 ? 13.651 -11.483 -11.950 1.00 97.69 105 ARG A O 1
ATOM 813 N N . LYS A 1 106 ? 11.687 -11.374 -10.873 1.00 97.81 106 LYS A N 1
ATOM 814 C CA . LYS A 1 106 ? 10.944 -12.217 -11.822 1.00 97.81 106 LYS A CA 1
ATOM 815 C C . LYS A 1 106 ? 10.538 -11.508 -13.106 1.00 97.81 106 LYS A C 1
ATOM 817 O O . LYS A 1 106 ? 10.335 -12.191 -14.103 1.00 97.81 106 LYS A O 1
ATOM 822 N N . THR A 1 107 ? 10.347 -10.193 -13.062 1.00 98.25 107 THR A N 1
ATOM 823 C CA . THR A 1 107 ? 9.873 -9.414 -14.210 1.00 98.25 107 THR A CA 1
ATOM 824 C C . THR A 1 107 ? 10.912 -8.379 -14.602 1.00 98.25 107 THR A C 1
ATOM 826 O O . THR A 1 107 ? 11.652 -8.622 -15.543 1.00 98.25 107 THR A O 1
ATOM 829 N N . THR A 1 108 ? 11.081 -7.308 -13.824 1.00 98.50 108 THR A N 1
ATOM 830 C CA . THR A 1 108 ? 11.940 -6.166 -14.179 1.00 98.50 108 THR A CA 1
ATOM 831 C C . THR A 1 108 ? 13.371 -6.578 -14.551 1.00 98.50 108 THR A C 1
ATOM 833 O O . THR A 1 108 ? 13.910 -6.098 -15.538 1.00 98.50 108 THR A O 1
ATOM 836 N N . ALA A 1 109 ? 13.992 -7.492 -13.803 1.00 98.06 109 ALA A N 1
ATOM 837 C CA . ALA A 1 109 ? 15.342 -7.967 -14.094 1.00 98.06 109 ALA A CA 1
ATOM 838 C C . ALA A 1 109 ? 15.398 -8.830 -15.366 1.00 98.06 109 ALA A C 1
ATOM 840 O O . ALA A 1 109 ? 16.352 -8.719 -16.128 1.00 98.06 109 ALA A O 1
ATOM 841 N N . ALA A 1 110 ? 14.382 -9.662 -15.612 1.00 97.81 110 ALA A N 1
ATOM 842 C CA . ALA A 1 110 ? 14.289 -10.475 -16.824 1.00 97.81 110 ALA A CA 1
ATOM 843 C C . ALA A 1 110 ? 14.006 -9.621 -18.072 1.00 97.81 110 ALA A C 1
ATOM 845 O O . ALA A 1 110 ? 14.568 -9.894 -19.131 1.00 97.81 110 ALA A O 1
ATOM 846 N N . GLU A 1 111 ? 13.178 -8.582 -17.931 1.00 98.50 111 GLU A N 1
ATOM 847 C CA . GLU A 1 111 ? 12.919 -7.568 -18.960 1.00 98.50 111 GLU A CA 1
ATOM 848 C C . GLU A 1 111 ? 14.229 -6.868 -19.336 1.00 98.50 111 GLU A C 1
ATOM 850 O O . GLU A 1 111 ? 14.661 -6.968 -20.478 1.00 98.50 111 GLU A O 1
ATOM 855 N N . ILE A 1 112 ? 14.943 -6.300 -18.354 1.00 98.50 112 ILE A N 1
ATOM 856 C CA . ILE A 1 112 ? 16.235 -5.637 -18.591 1.00 98.50 112 ILE A CA 1
ATOM 857 C C . ILE A 1 112 ? 17.252 -6.599 -19.219 1.00 98.50 112 ILE A C 1
ATOM 859 O O . ILE A 1 112 ? 17.902 -6.237 -20.192 1.00 98.50 112 ILE A O 1
ATOM 863 N N . TRP A 1 113 ? 17.400 -7.816 -18.687 1.00 97.88 113 TRP A N 1
ATOM 864 C CA . TRP A 1 113 ? 18.346 -8.803 -19.220 1.00 97.88 113 TRP A CA 1
ATOM 865 C C . TRP A 1 113 ? 18.071 -9.134 -20.691 1.00 97.88 113 TRP A C 1
ATOM 867 O O . TRP A 1 113 ? 18.998 -9.250 -21.491 1.00 97.88 113 TRP A O 1
ATOM 877 N N . THR A 1 114 ? 16.793 -9.280 -21.044 1.00 98.12 114 THR A N 1
ATOM 878 C CA . THR A 1 114 ? 16.367 -9.561 -22.419 1.00 98.12 114 THR A CA 1
ATOM 879 C C . THR A 1 114 ? 16.629 -8.359 -23.321 1.00 98.12 114 THR A C 1
ATOM 881 O O . THR A 1 114 ? 17.235 -8.516 -24.380 1.00 98.12 114 THR A O 1
ATOM 884 N N . ASP A 1 115 ? 16.247 -7.162 -22.876 1.00 98.25 115 ASP A N 1
ATOM 885 C CA . ASP A 1 115 ? 16.354 -5.924 -23.652 1.00 98.25 115 ASP A CA 1
ATOM 886 C C . ASP A 1 115 ? 17.811 -5.499 -23.895 1.00 98.25 115 ASP A C 1
ATOM 888 O O . ASP A 1 115 ? 18.108 -4.842 -24.893 1.00 98.25 115 ASP A O 1
ATOM 892 N N . THR A 1 116 ? 18.742 -5.899 -23.021 1.00 97.94 116 THR A N 1
ATOM 893 C CA . THR A 1 116 ? 20.183 -5.634 -23.175 1.00 97.94 116 THR A CA 1
ATOM 894 C C . THR A 1 116 ? 20.967 -6.800 -23.779 1.00 97.94 116 THR A C 1
ATOM 896 O O . THR A 1 116 ? 22.193 -6.719 -23.888 1.00 97.94 116 THR A O 1
ATOM 899 N N . GLY A 1 117 ? 20.307 -7.907 -24.138 1.00 96.75 117 GLY A N 1
ATOM 900 C CA . GLY A 1 117 ? 20.988 -9.116 -24.611 1.00 96.75 117 GLY A CA 1
ATOM 901 C C . GLY A 1 117 ? 22.009 -9.672 -23.609 1.00 96.75 117 GLY A C 1
ATOM 902 O O . GLY A 1 117 ? 23.023 -10.234 -24.017 1.00 96.75 117 GLY A O 1
ATOM 903 N N . GLY A 1 118 ? 21.776 -9.477 -22.307 1.00 95.69 118 GLY A N 1
ATOM 904 C CA . GLY A 1 118 ? 22.666 -9.907 -21.225 1.00 95.69 118 GLY A CA 1
ATOM 905 C C . GLY A 1 118 ? 23.865 -8.993 -20.949 1.00 95.69 118 GLY A C 1
ATOM 906 O O . GLY A 1 118 ? 24.813 -9.427 -20.299 1.00 95.69 118 GLY A O 1
ATOM 907 N N . SER A 1 119 ? 23.848 -7.747 -21.431 1.00 94.31 119 SER A N 1
ATOM 908 C CA . SER A 1 119 ? 24.963 -6.794 -21.288 1.00 94.31 119 SER A CA 1
ATOM 909 C C . SER A 1 119 ? 24.731 -5.776 -20.158 1.00 94.31 119 SER A C 1
ATOM 911 O O . SER A 1 119 ? 24.736 -4.568 -20.403 1.00 94.31 119 SER A O 1
ATOM 913 N N . VAL A 1 120 ? 24.483 -6.252 -18.931 1.00 91.75 120 VAL A N 1
ATOM 914 C CA . VAL A 1 120 ? 24.277 -5.445 -17.705 1.00 91.75 120 VAL A CA 1
ATOM 915 C C . VAL A 1 120 ? 24.844 -6.140 -16.471 1.00 91.75 120 VAL A C 1
ATOM 917 O O . VAL A 1 120 ? 24.805 -7.390 -16.434 1.00 91.75 120 VAL A O 1
#

Organism: NCBI:txid412755

Mean predicted aligned error: 2.83 Å

Secondary structure (DSSP, 8-state):
-HHHHHHTT---TTPEEEEE-SSHHHHHHHHHHHHHT-EEEEEEETTS-HHHHHHHHHTT-EEEEE-GGGHHHHHHHHHHHHHHH-SSEE---TTT-THHHHHHHHTHHHHHHHHTTT--

Solvent-accessible surface area (backbone atoms only — not comparable to full-atom values): 6555 Å² total; per-residue (Å²): 84,68,73,58,34,46,76,66,66,71,47,57,75,81,27,35,36,36,44,56,40,85,52,69,67,39,52,54,48,22,51,52,24,49,77,69,58,36,53,37,41,32,17,24,31,59,78,54,58,67,68,60,55,48,55,35,44,74,39,63,30,44,78,48,72,28,60,48,93,50,30,68,61,39,8,42,55,50,35,53,52,54,47,74,73,36,89,57,48,42,64,68,48,79,92,76,33,66,54,50,66,48,46,40,59,71,42,57,48,50,51,51,37,60,78,49,74,64,74,124

Radius of gyration: 15.88 Å; Cα contacts (8 Å, |Δi|>4): 166; chains: 1; bounding box: 39×36×41 Å

Sequence (120 aa):
MIKAAERKGLINKDTVIIEPTSGNTGIALAFVCAARGYRLILTMPDTMSLERRQLLKIFGAELVLTDGPEGMRGAVEEAEKIQKSIKNSFMPQQFKNTANPEIHRKTTAAEIWTDTGGSV

Foldseek 3Di:
DVVVCVVVVLADLAAEEEEADLDPVLLVCLQVCLVVNHAYEYEFAPPRDPVSVVSSVVSVYHYDHDHNVCGSVRRVVVSVVVQVVDPRYDYCPCPPHPVNVVVCVVPVVVVVCVVCVNPD

Nearest PDB structures (foldseek):
  1z7y-assembly1_A  TM=9.696E-01  e=2.794E-14  Arabidopsis thaliana
  3spx-assembly1_A  TM=9.566E-01  e=4.956E-13  Leishmania donovani
  8b9m-assembly1_B  TM=9.356E-01  e=9.526E-13  Leishmania infantum
  5iw8-assembly1_A  TM=9.300E-01  e=9.383E-12  Mycobacterium tuberculosis H37Rv
  3dki-assembly1_A  TM=9.471E-01  e=2.501E-11  Mycobacterium tuberculosis